Protein AF-A0A2H0NB65-F1 (afdb_monomer_lite)

Radius of gyration: 17.13 Å; chains: 1; bounding box: 36×39×47 Å

Structure (mmCIF, N/CA/C/O backbone):
data_AF-A0A2H0NB65-F1
#
_entry.id   AF-A0A2H0NB65-F1
#
loop_
_atom_site.group_PDB
_atom_site.id
_atom_site.type_symbol
_atom_site.label_atom_id
_atom_site.label_alt_id
_atom_site.label_comp_id
_atom_site.label_asym_id
_atom_site.label_entity_id
_atom_site.label_seq_id
_atom_site.pdbx_PDB_ins_code
_atom_site.Cartn_x
_atom_site.Cartn_y
_atom_site.Cartn_z
_atom_site.occupancy
_atom_site.B_iso_or_equiv
_atom_site.auth_seq_id
_atom_site.auth_comp_id
_atom_site.auth_asym_id
_atom_site.auth_atom_id
_atom_site.pdbx_PDB_model_num
ATOM 1 N N . MET A 1 1 ? -6.895 -27.910 28.773 1.00 45.84 1 MET A N 1
ATOM 2 C CA . MET A 1 1 ? -6.106 -27.474 27.595 1.00 45.84 1 MET A CA 1
ATOM 3 C C . MET A 1 1 ? -6.902 -26.634 26.583 1.00 45.84 1 MET A C 1
ATOM 5 O O . MET A 1 1 ? -6.284 -25.880 25.854 1.00 45.84 1 MET A O 1
ATOM 9 N N . VAL A 1 2 ? -8.245 -26.684 26.564 1.00 47.38 2 VAL A N 1
ATOM 10 C CA . VAL A 1 2 ? -9.093 -25.924 25.610 1.00 47.38 2 VAL A CA 1
ATOM 11 C C . VAL A 1 2 ? -9.222 -24.422 25.949 1.00 47.38 2 VAL A C 1
ATOM 13 O O . VAL A 1 2 ? -9.240 -23.584 25.054 1.00 47.38 2 VAL A O 1
ATOM 16 N N . LEU A 1 3 ? -9.222 -24.052 27.236 1.00 47.19 3 LEU A N 1
ATOM 17 C CA . LEU A 1 3 ? -9.351 -22.651 27.687 1.00 47.19 3 LEU A CA 1
ATOM 18 C C . LEU A 1 3 ? -8.124 -21.774 27.372 1.00 47.19 3 LEU A C 1
ATOM 20 O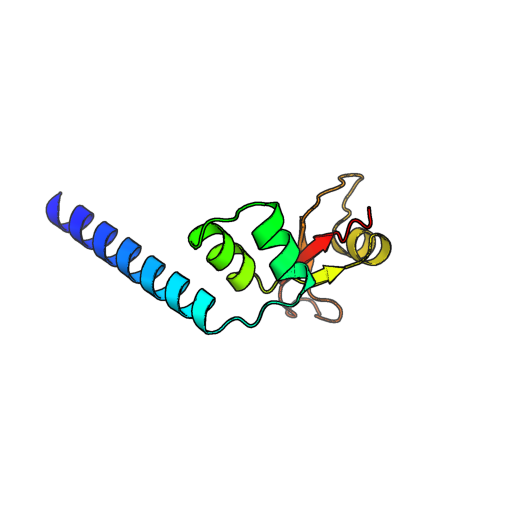 O . LEU A 1 3 ? -8.269 -20.587 27.092 1.00 47.19 3 LEU A O 1
ATOM 24 N N . LEU A 1 4 ? -6.923 -22.361 27.363 1.00 48.09 4 LEU A N 1
ATOM 25 C CA . LEU A 1 4 ? -5.683 -21.654 27.018 1.00 48.09 4 LEU A CA 1
ATOM 26 C C . LEU A 1 4 ? -5.640 -21.276 25.533 1.00 48.09 4 LEU A C 1
ATOM 28 O O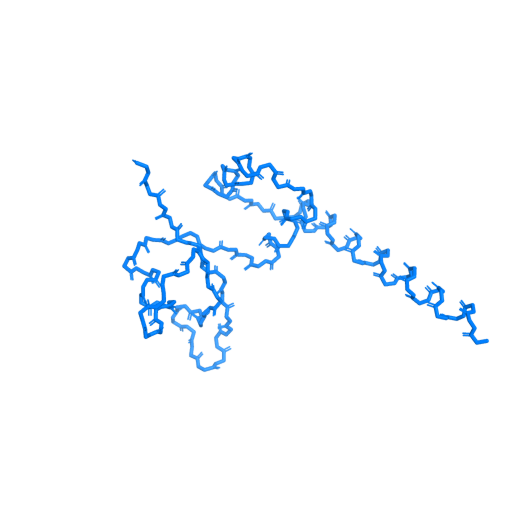 . LEU A 1 4 ? -5.216 -20.176 25.193 1.00 48.09 4 LEU A O 1
ATOM 32 N N . VAL A 1 5 ? -6.144 -22.149 24.656 1.00 55.03 5 VAL A N 1
ATOM 33 C CA . VAL A 1 5 ? -6.216 -21.882 23.213 1.00 55.03 5 VAL A CA 1
ATOM 34 C C . VAL A 1 5 ? -7.219 -20.761 22.921 1.00 55.03 5 VAL A C 1
ATOM 36 O O . VAL A 1 5 ? -6.907 -19.852 22.157 1.00 55.03 5 VAL A O 1
ATOM 39 N N . GLY A 1 6 ? -8.379 -20.761 23.590 1.00 51.72 6 GLY A N 1
ATOM 40 C CA . GLY A 1 6 ? -9.377 -19.693 23.457 1.00 51.72 6 GLY A CA 1
ATOM 41 C C . GLY A 1 6 ? -8.854 -18.322 23.895 1.00 51.72 6 GLY A C 1
ATOM 42 O O . GLY A 1 6 ? -9.031 -17.343 23.173 1.00 51.72 6 GLY A O 1
ATOM 43 N N . GLY A 1 7 ? -8.141 -18.262 25.026 1.00 58.00 7 GLY A N 1
ATOM 44 C CA . GLY A 1 7 ? -7.500 -17.033 25.500 1.00 58.00 7 GLY A CA 1
ATOM 45 C C . GLY A 1 7 ? -6.461 -16.493 24.514 1.00 58.00 7 GLY A C 1
ATOM 46 O O . GLY A 1 7 ? -6.510 -15.319 24.157 1.00 58.00 7 GLY A O 1
ATOM 47 N N . ILE A 1 8 ? -5.569 -17.347 24.003 1.00 61.16 8 ILE A N 1
ATOM 48 C CA . ILE A 1 8 ? -4.523 -16.943 23.047 1.00 61.16 8 ILE A CA 1
ATOM 49 C C . ILE A 1 8 ? -5.134 -16.404 21.746 1.00 61.16 8 ILE A C 1
ATOM 51 O O . ILE A 1 8 ? -4.707 -15.358 21.262 1.00 61.16 8 ILE A O 1
ATOM 55 N N . ILE A 1 9 ? -6.168 -17.057 21.205 1.00 60.94 9 ILE A N 1
ATOM 56 C CA . ILE A 1 9 ? -6.853 -16.583 19.992 1.00 60.94 9 ILE A CA 1
ATOM 57 C C . ILE A 1 9 ? -7.498 -15.212 20.240 1.00 60.94 9 ILE A C 1
ATOM 59 O O . ILE A 1 9 ? -7.348 -14.308 19.418 1.00 60.94 9 ILE A O 1
ATOM 63 N N . PHE A 1 10 ? -8.152 -15.018 21.389 1.00 57.91 10 PHE A N 1
ATOM 64 C CA . PHE A 1 10 ? -8.785 -13.743 21.730 1.00 57.91 10 PHE A CA 1
ATOM 65 C C . PHE A 1 10 ? -7.757 -12.607 21.843 1.00 57.91 10 PHE A C 1
ATOM 67 O O . PHE A 1 10 ? -7.929 -11.561 21.218 1.00 57.91 10 PHE A O 1
ATOM 74 N N . TYR A 1 11 ? -6.640 -12.833 22.542 1.00 59.88 11 TYR A N 1
ATOM 75 C CA . TYR A 1 11 ? -5.545 -11.861 22.646 1.00 59.88 11 TYR A CA 1
ATOM 76 C C . TYR A 1 11 ? -4.914 -11.532 21.285 1.00 59.88 11 TYR A C 1
ATOM 78 O O . TYR A 1 11 ? -4.670 -10.360 20.994 1.00 59.88 11 TYR A O 1
ATOM 86 N N . LEU A 1 12 ? -4.705 -12.531 20.421 1.00 58.53 12 LEU A N 1
ATOM 87 C CA . LEU A 1 12 ? -4.180 -12.316 19.069 1.00 58.53 12 LEU A CA 1
ATOM 88 C C . LEU A 1 12 ? -5.142 -11.480 18.216 1.00 58.53 12 LEU A C 1
ATOM 90 O O . LEU A 1 12 ? -4.720 -10.533 17.553 1.00 58.53 12 LEU A O 1
ATOM 94 N N . THR A 1 13 ? -6.442 -11.778 18.261 1.00 65.00 13 THR A N 1
ATOM 95 C CA . THR A 1 13 ? -7.448 -11.000 17.518 1.00 65.00 13 THR A CA 1
ATOM 96 C C . THR A 1 13 ? -7.598 -9.571 18.040 1.00 65.00 13 THR A C 1
ATOM 98 O O . THR A 1 13 ? -7.700 -8.641 17.238 1.00 65.00 13 THR A O 1
ATOM 101 N N . ALA A 1 14 ? -7.537 -9.367 19.359 1.00 63.94 14 ALA A N 1
ATOM 102 C CA . ALA A 1 14 ? -7.587 -8.042 19.970 1.00 63.94 14 ALA A CA 1
ATOM 103 C C . ALA A 1 14 ? -6.348 -7.200 19.615 1.00 63.94 14 ALA A C 1
ATOM 105 O O . ALA A 1 14 ? -6.481 -6.028 19.259 1.00 63.94 14 ALA A O 1
ATOM 106 N N . GLY A 1 15 ? -5.155 -7.805 19.634 1.00 68.00 15 GLY A N 1
ATOM 107 C CA . GLY A 1 15 ? -3.911 -7.148 19.227 1.00 68.00 15 GLY A CA 1
ATOM 108 C C . GLY A 1 15 ? -3.904 -6.744 17.749 1.00 68.00 15 GLY A C 1
ATOM 109 O O . GLY A 1 15 ? -3.506 -5.627 17.416 1.00 68.00 15 GLY A O 1
ATOM 110 N N . MET A 1 16 ? -4.412 -7.604 16.858 1.00 71.56 16 MET A N 1
ATOM 111 C CA . MET A 1 16 ? -4.562 -7.260 15.437 1.00 71.56 16 MET A CA 1
ATOM 112 C C . MET A 1 16 ? -5.538 -6.101 15.226 1.00 71.56 16 MET A C 1
ATOM 114 O O . MET A 1 16 ? -5.245 -5.197 14.449 1.00 71.56 16 MET A O 1
ATOM 118 N N . ARG A 1 17 ? -6.654 -6.073 15.961 1.00 75.38 17 ARG A N 1
ATOM 119 C CA . ARG A 1 17 ? -7.630 -4.982 15.867 1.00 75.38 17 ARG A CA 1
ATOM 120 C C . ARG A 1 17 ? -7.042 -3.637 16.303 1.00 75.38 17 ARG A C 1
ATOM 122 O O . ARG A 1 17 ? -7.233 -2.642 15.614 1.00 75.38 17 ARG A O 1
ATOM 129 N N . GLN A 1 18 ? -6.277 -3.605 17.396 1.00 80.12 18 GLN A N 1
ATOM 130 C CA . GLN A 1 18 ? -5.564 -2.390 17.811 1.00 80.12 18 GLN A CA 1
ATOM 131 C C . GLN A 1 18 ? -4.514 -1.953 16.783 1.00 80.12 18 GLN A C 1
ATOM 133 O O . GLN A 1 18 ? -4.337 -0.758 16.548 1.00 80.12 18 GLN A O 1
ATOM 138 N N . SER A 1 19 ? -3.824 -2.909 16.152 1.00 83.31 19 SER A N 1
ATOM 139 C CA . SER A 1 19 ? -2.895 -2.615 15.058 1.00 83.31 19 SER A CA 1
ATOM 140 C C . SER A 1 19 ? -3.613 -1.992 13.860 1.00 83.31 19 SER A C 1
ATOM 142 O O . SER A 1 19 ? -3.141 -0.979 13.348 1.00 83.31 19 SER A O 1
ATOM 144 N N . ASP A 1 20 ? -4.751 -2.551 13.443 1.00 87.88 20 ASP A N 1
ATOM 145 C CA . ASP A 1 20 ? -5.559 -2.020 12.341 1.00 87.88 20 ASP A CA 1
ATOM 146 C C . ASP A 1 20 ? -6.040 -0.595 12.649 1.00 87.88 20 ASP A C 1
ATOM 148 O O . ASP A 1 20 ? -5.822 0.314 11.850 1.00 87.88 20 ASP A O 1
ATOM 152 N N . GLU A 1 21 ? -6.602 -0.361 13.839 1.00 87.31 21 GLU A N 1
ATOM 153 C CA . GLU A 1 21 ? -7.042 0.974 14.270 1.00 87.31 21 GLU A CA 1
ATOM 154 C C . GLU A 1 21 ? -5.890 1.985 14.304 1.00 87.31 21 GLU A C 1
ATOM 156 O O . GLU A 1 21 ? -6.073 3.145 13.930 1.00 87.31 21 GLU A O 1
ATOM 161 N N . LYS A 1 22 ? -4.695 1.561 14.732 1.00 88.81 22 LYS A N 1
ATOM 162 C CA . LYS A 1 22 ? -3.504 2.413 14.714 1.00 88.81 22 LYS A CA 1
ATOM 163 C C . LYS A 1 22 ? -3.138 2.798 13.283 1.00 88.81 22 LYS A C 1
ATOM 165 O O . LYS A 1 22 ? -2.974 3.983 13.019 1.00 88.81 22 LYS A O 1
ATOM 170 N N . VAL A 1 23 ? -3.065 1.827 12.370 1.00 88.44 23 VAL A N 1
ATOM 171 C CA . VAL A 1 23 ? -2.736 2.070 10.956 1.00 88.44 23 VAL A CA 1
ATOM 172 C C . VAL A 1 23 ? -3.740 3.028 10.318 1.00 88.44 23 VAL A C 1
ATOM 174 O O . VAL A 1 23 ? -3.328 3.997 9.688 1.00 88.44 23 VAL A O 1
ATOM 177 N N . LEU A 1 24 ? -5.041 2.814 10.532 1.00 88.69 24 LEU A N 1
ATOM 178 C CA . LEU A 1 24 ? -6.101 3.666 9.981 1.00 88.69 24 LEU A CA 1
ATOM 179 C C . LEU A 1 24 ? -6.027 5.118 10.468 1.00 88.69 24 LEU A C 1
ATOM 181 O O . LEU A 1 24 ? -6.408 6.021 9.733 1.00 88.69 24 LEU A O 1
ATOM 185 N N . LYS A 1 25 ? -5.544 5.347 11.694 1.00 88.81 25 LYS A N 1
ATOM 186 C CA . LYS A 1 25 ? -5.402 6.693 12.271 1.00 88.81 25 LYS A CA 1
ATOM 187 C C . LYS A 1 25 ? -4.112 7.395 11.858 1.00 88.81 25 LYS A C 1
ATOM 189 O O . LYS A 1 25 ? -4.080 8.621 11.839 1.00 88.81 25 LYS A O 1
ATOM 194 N N . THR A 1 26 ? -3.037 6.647 11.611 1.00 89.19 26 THR A N 1
ATOM 195 C CA . THR A 1 26 ? -1.708 7.229 11.365 1.00 89.19 26 THR A CA 1
ATOM 196 C C . THR A 1 26 ? -1.340 7.318 9.894 1.00 89.19 26 THR A C 1
ATOM 198 O O . THR A 1 26 ? -0.520 8.157 9.533 1.00 89.19 26 THR A O 1
ATOM 201 N N . TYR A 1 27 ? -1.887 6.443 9.051 1.00 87.25 27 TYR A N 1
ATOM 202 C CA . TYR A 1 27 ? -1.596 6.461 7.624 1.00 87.25 27 TYR A CA 1
ATOM 203 C C . TYR A 1 27 ? -2.303 7.641 6.951 1.00 87.25 27 TYR A C 1
ATOM 205 O O . TYR A 1 27 ? -3.500 7.841 7.143 1.00 87.25 27 TYR A O 1
ATOM 213 N N . GLN A 1 28 ? -1.559 8.411 6.158 1.00 88.50 28 GLN A N 1
ATOM 214 C CA . GLN A 1 28 ? -2.086 9.513 5.353 1.00 88.50 28 GLN A CA 1
ATOM 215 C C . GLN A 1 28 ? -2.179 9.050 3.893 1.00 88.50 28 GLN A C 1
ATOM 217 O O . GLN A 1 28 ? -1.170 9.098 3.185 1.00 88.50 28 GLN A O 1
ATOM 222 N N . PRO A 1 29 ? -3.339 8.536 3.442 1.00 85.94 29 PRO A N 1
ATOM 223 C CA . PRO A 1 29 ? -3.497 8.090 2.064 1.00 85.94 29 PRO A CA 1
ATOM 224 C C . PRO A 1 29 ? -3.465 9.280 1.097 1.00 85.94 29 PRO A C 1
ATOM 226 O O . PRO A 1 29 ? -3.959 10.364 1.412 1.00 85.94 2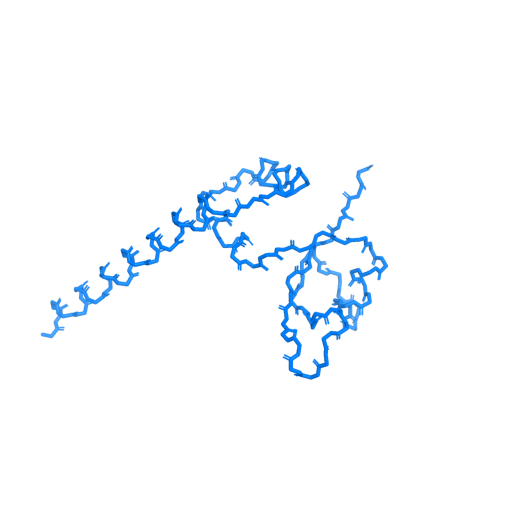9 PRO A O 1
ATOM 229 N N . SER A 1 30 ? -2.916 9.066 -0.100 1.00 88.50 30 SER A N 1
ATOM 230 C CA . SER A 1 30 ? -3.068 10.013 -1.209 1.00 88.50 30 SER A CA 1
ATOM 231 C C . SER A 1 30 ? -4.518 10.037 -1.707 1.00 88.50 30 SER A C 1
ATOM 233 O O . SER A 1 30 ? -5.283 9.104 -1.454 1.00 88.50 30 SER A O 1
ATOM 235 N N . SER A 1 31 ? -4.891 11.077 -2.459 1.00 87.75 31 SER A N 1
ATOM 236 C CA . SER A 1 31 ? -6.218 11.174 -3.089 1.00 87.75 31 SER A CA 1
ATOM 237 C C . SER A 1 31 ? -6.544 9.947 -3.946 1.00 87.75 31 SER A C 1
ATOM 239 O O . SER A 1 31 ? -7.641 9.413 -3.862 1.00 87.75 31 SER A O 1
ATOM 241 N N . GLU A 1 32 ? -5.567 9.433 -4.690 1.00 87.25 32 GLU A N 1
ATOM 242 C CA . GLU A 1 32 ? -5.724 8.249 -5.543 1.00 87.25 32 GLU A CA 1
ATOM 243 C C . GLU A 1 32 ? -6.005 6.973 -4.729 1.00 87.25 32 GLU A C 1
ATOM 245 O O . GLU A 1 32 ? -6.845 6.155 -5.103 1.00 87.25 32 GLU A O 1
ATOM 250 N N . ILE A 1 33 ? -5.345 6.801 -3.577 1.00 86.69 33 ILE A N 1
ATOM 251 C CA . ILE A 1 33 ? -5.621 5.673 -2.675 1.00 86.69 33 ILE A CA 1
ATOM 252 C C . ILE A 1 33 ? -7.008 5.810 -2.037 1.00 86.69 33 ILE A C 1
ATOM 254 O O . ILE A 1 33 ? -7.700 4.802 -1.881 1.00 86.69 33 ILE A O 1
ATOM 258 N N . ILE A 1 34 ? -7.432 7.031 -1.689 1.00 88.56 34 ILE A N 1
ATOM 259 C CA . ILE A 1 34 ? -8.787 7.295 -1.180 1.00 88.56 34 ILE A CA 1
ATOM 260 C C . ILE A 1 34 ? -9.825 6.888 -2.229 1.00 88.56 34 ILE A C 1
ATOM 262 O O . ILE A 1 34 ? -10.738 6.131 -1.908 1.00 88.56 34 ILE A O 1
ATOM 266 N N . GLU A 1 35 ? -9.644 7.294 -3.486 1.00 88.25 35 GLU A N 1
ATOM 267 C CA . GLU A 1 35 ? -10.554 6.925 -4.573 1.00 88.25 35 GLU A CA 1
ATOM 268 C C . GLU A 1 35 ? -10.661 5.409 -4.753 1.00 88.25 35 GLU A C 1
ATOM 270 O O . GLU A 1 35 ? -11.765 4.887 -4.890 1.00 88.25 35 GLU A O 1
ATOM 275 N N . ILE A 1 36 ? -9.544 4.674 -4.705 1.00 85.06 36 ILE A N 1
ATOM 276 C CA . ILE A 1 36 ? -9.563 3.204 -4.774 1.00 85.06 36 ILE A CA 1
ATOM 277 C C . ILE A 1 36 ? -10.376 2.626 -3.617 1.00 85.06 36 ILE A C 1
ATOM 279 O O . ILE A 1 36 ? -11.212 1.743 -3.820 1.00 85.06 36 ILE A O 1
ATOM 283 N N . VAL A 1 37 ? -10.127 3.105 -2.401 1.00 88.44 37 VAL A N 1
ATOM 284 C CA . VAL A 1 37 ? -10.803 2.633 -1.192 1.00 88.44 37 VAL A CA 1
ATOM 285 C C . VAL A 1 37 ? -12.311 2.874 -1.269 1.00 88.44 37 VAL A C 1
ATOM 287 O O . VAL A 1 37 ? -13.086 1.986 -0.906 1.00 88.44 37 VAL A O 1
ATOM 290 N N . GLU A 1 38 ? -12.721 4.047 -1.747 1.00 87.81 38 GLU A N 1
ATOM 291 C CA . GLU A 1 38 ? -14.122 4.447 -1.869 1.00 87.81 38 GLU A CA 1
ATOM 292 C C . GLU A 1 38 ? -14.830 3.717 -3.013 1.00 87.81 38 GLU A C 1
ATOM 294 O O . GLU A 1 38 ? -15.871 3.102 -2.77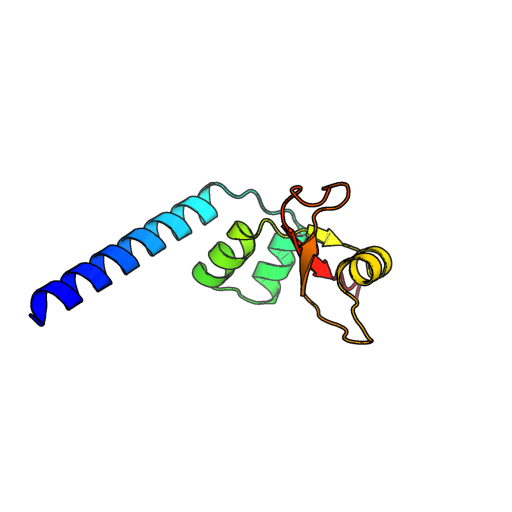8 1.00 87.81 38 GLU A O 1
ATOM 299 N N . LYS A 1 39 ? -14.243 3.689 -4.220 1.00 87.19 39 LYS A N 1
ATOM 300 C CA . LYS A 1 39 ? -14.808 2.992 -5.393 1.00 87.19 39 LYS A CA 1
ATOM 301 C C . LYS A 1 39 ? -14.996 1.496 -5.141 1.00 87.19 39 LYS A C 1
ATOM 303 O O . LYS A 1 39 ? -15.974 0.917 -5.601 1.00 87.19 39 LYS A O 1
ATOM 308 N N . ASN A 1 40 ? -14.083 0.871 -4.396 1.00 83.81 40 ASN A N 1
ATOM 309 C CA . ASN A 1 40 ? -14.154 -0.557 -4.072 1.00 83.81 40 ASN A CA 1
ATOM 310 C C . ASN A 1 40 ? -14.894 -0.851 -2.758 1.00 83.81 40 ASN A C 1
ATOM 312 O O . ASN A 1 40 ? -14.929 -2.007 -2.335 1.00 83.81 40 ASN A O 1
ATOM 316 N N . ALA A 1 41 ? -15.454 0.171 -2.095 1.00 89.19 41 ALA A N 1
ATOM 317 C CA . ALA A 1 41 ? -16.148 0.056 -0.813 1.00 89.19 41 ALA A CA 1
ATOM 318 C C . ALA A 1 41 ? -15.369 -0.793 0.215 1.00 89.19 41 ALA A C 1
ATOM 320 O O . ALA A 1 41 ? -15.931 -1.658 0.896 1.00 89.19 41 ALA A O 1
ATOM 321 N N . LEU A 1 42 ? -14.048 -0.581 0.309 1.00 87.81 42 LEU A N 1
ATOM 322 C CA . LEU A 1 42 ? -13.201 -1.405 1.167 1.00 87.81 42 LEU A CA 1
ATOM 323 C C . LEU A 1 42 ? -13.617 -1.249 2.632 1.00 87.81 42 LEU A C 1
ATOM 325 O O . LEU A 1 42 ? -13.769 -0.141 3.148 1.00 87.81 42 LEU A O 1
ATOM 329 N N . THR A 1 43 ? -13.742 -2.379 3.328 1.00 91.31 43 THR A N 1
ATOM 330 C CA . THR A 1 43 ? -13.956 -2.391 4.782 1.00 91.31 43 THR A CA 1
ATOM 331 C C . THR A 1 43 ? -12.748 -1.803 5.508 1.00 91.31 43 THR A C 1
ATOM 333 O O . THR A 1 43 ? -11.639 -1.813 4.977 1.00 91.31 43 THR A O 1
ATOM 336 N N . ASP A 1 44 ? -12.913 -1.373 6.758 1.00 88.56 44 ASP A N 1
ATOM 337 C CA . ASP A 1 44 ? -11.800 -0.860 7.573 1.00 88.56 44 ASP A CA 1
ATOM 338 C C . ASP A 1 44 ? -10.639 -1.855 7.689 1.00 88.56 44 ASP A C 1
ATOM 340 O O . ASP A 1 44 ? -9.474 -1.466 7.653 1.00 88.56 44 ASP A O 1
ATOM 344 N N . LYS A 1 45 ? -10.940 -3.158 7.728 1.00 86.50 45 LYS A N 1
ATOM 345 C CA . LYS A 1 45 ? -9.915 -4.206 7.690 1.00 86.50 45 LYS A CA 1
ATOM 346 C C . LYS A 1 45 ? -9.199 -4.254 6.337 1.00 86.50 45 LYS A C 1
ATOM 348 O O . LYS A 1 45 ? -7.979 -4.379 6.300 1.00 86.50 45 LYS A O 1
ATOM 353 N N . GLY A 1 46 ? -9.936 -4.125 5.234 1.00 85.50 46 GLY A N 1
ATOM 354 C CA . GLY A 1 46 ? -9.360 -4.016 3.890 1.00 85.50 46 GLY A CA 1
ATOM 355 C C . GLY A 1 46 ? -8.463 -2.785 3.744 1.00 85.50 46 GLY A C 1
ATOM 356 O O . GLY A 1 46 ? -7.338 -2.902 3.263 1.00 85.50 46 GLY A O 1
ATOM 357 N N . LYS A 1 47 ? -8.910 -1.632 4.255 1.00 89.75 47 LYS A N 1
ATOM 358 C CA . LYS A 1 47 ? -8.125 -0.391 4.318 1.00 89.75 47 LYS A CA 1
ATOM 359 C C . LYS A 1 47 ? -6.859 -0.572 5.149 1.00 89.75 47 LYS A C 1
ATOM 361 O O . LYS A 1 47 ? -5.781 -0.242 4.682 1.00 89.75 47 LYS A O 1
ATOM 366 N N . ALA A 1 48 ? -6.957 -1.152 6.345 1.00 88.19 48 ALA A N 1
ATOM 367 C CA . ALA A 1 4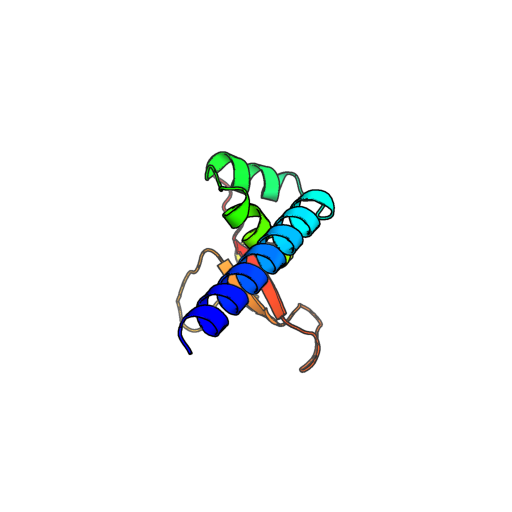8 ? -5.802 -1.383 7.211 1.00 88.19 48 ALA A CA 1
ATOM 368 C C . ALA A 1 48 ? -4.769 -2.324 6.571 1.00 88.19 48 ALA A C 1
ATOM 370 O O . ALA A 1 48 ? -3.566 -2.097 6.700 1.00 88.19 48 ALA A O 1
ATOM 371 N N . ILE A 1 49 ? -5.218 -3.365 5.859 1.00 86.38 49 ILE A N 1
ATOM 372 C CA . ILE A 1 49 ? -4.335 -4.247 5.081 1.00 86.38 49 ILE A CA 1
ATOM 373 C C . ILE A 1 49 ? -3.635 -3.457 3.976 1.00 86.38 49 ILE A C 1
ATOM 375 O O . ILE A 1 49 ? -2.411 -3.529 3.869 1.00 86.38 49 ILE A O 1
ATOM 379 N N . LEU A 1 50 ? -4.397 -2.683 3.200 1.00 86.56 50 LEU A N 1
ATOM 380 C CA . LEU A 1 50 ? -3.864 -1.864 2.120 1.00 86.56 50 LEU A CA 1
ATOM 381 C C . LEU A 1 50 ? -2.838 -0.856 2.651 1.00 86.56 50 LEU A C 1
ATOM 383 O O . LEU A 1 50 ? -1.690 -0.870 2.229 1.00 86.56 50 LEU A O 1
ATOM 387 N N . TYR A 1 51 ? -3.201 -0.047 3.641 1.00 89.38 51 TYR A N 1
ATOM 388 C CA . TYR A 1 51 ? -2.358 1.008 4.208 1.00 89.38 51 TYR A CA 1
ATOM 389 C C . TYR A 1 51 ? -1.077 0.475 4.849 1.00 89.38 51 TYR A C 1
ATOM 391 O O . TYR A 1 51 ? -0.020 1.080 4.704 1.00 89.38 51 TYR A O 1
ATOM 399 N N . ARG A 1 52 ? -1.135 -0.695 5.500 1.00 86.00 52 ARG A N 1
ATOM 400 C CA . ARG A 1 52 ? 0.051 -1.349 6.078 1.00 86.00 52 ARG A CA 1
ATOM 401 C C . ARG A 1 52 ? 1.081 -1.742 5.021 1.00 86.00 52 ARG A C 1
ATOM 403 O O . ARG A 1 52 ? 2.250 -1.902 5.353 1.00 86.00 52 ARG A O 1
ATOM 410 N N . SER A 1 53 ? 0.656 -1.921 3.772 1.00 82.62 53 SER A N 1
ATOM 411 C CA . SER A 1 53 ? 1.570 -2.222 2.673 1.00 82.62 53 SER A CA 1
ATOM 412 C C . SER A 1 53 ? 2.262 -0.989 2.084 1.00 82.62 53 SER A C 1
ATOM 414 O O . SER A 1 53 ? 3.137 -1.160 1.238 1.00 82.62 53 SER A O 1
ATOM 416 N N . GLU A 1 54 ? 1.885 0.219 2.535 1.00 84.69 54 GLU A N 1
ATOM 417 C CA . GLU A 1 54 ? 2.351 1.507 2.004 1.00 84.69 54 GLU A CA 1
ATOM 418 C C . GLU A 1 54 ? 2.386 1.511 0.464 1.00 84.69 54 GLU A C 1
ATOM 420 O O . GLU A 1 54 ? 3.457 1.657 -0.141 1.00 84.69 54 GLU A O 1
ATOM 425 N N . PRO A 1 55 ? 1.225 1.278 -0.178 1.00 85.88 55 PRO A N 1
ATOM 426 C CA . PRO A 1 55 ? 1.163 1.016 -1.601 1.00 85.88 55 PRO A CA 1
ATOM 427 C C . PRO A 1 55 ? 1.614 2.239 -2.392 1.00 85.88 55 PRO A C 1
ATOM 429 O O . PRO A 1 55 ? 1.343 3.381 -2.023 1.00 85.88 55 PRO A O 1
ATOM 432 N N . GLU A 1 56 ? 2.277 1.984 -3.511 1.00 87.88 56 GLU A N 1
ATOM 433 C CA . GLU A 1 56 ? 2.636 3.004 -4.488 1.00 87.88 56 GLU A CA 1
ATOM 434 C C . GLU A 1 56 ? 1.816 2.799 -5.754 1.00 87.88 56 GLU A C 1
ATOM 436 O O . GLU A 1 56 ? 1.907 1.740 -6.378 1.00 87.88 56 GLU A O 1
ATOM 441 N N . LEU A 1 57 ? 1.021 3.802 -6.130 1.00 87.94 57 LEU A N 1
ATOM 442 C CA . LEU A 1 57 ? 0.444 3.835 -7.467 1.00 87.94 57 LEU A CA 1
ATOM 443 C C . LEU A 1 57 ? 1.533 4.195 -8.468 1.00 87.94 57 LEU A C 1
ATOM 445 O O . LEU A 1 57 ? 2.259 5.169 -8.282 1.00 87.94 57 LEU A O 1
ATOM 449 N N . VAL A 1 58 ? 1.623 3.412 -9.534 1.00 86.75 58 VAL A N 1
ATOM 450 C CA . VAL A 1 58 ? 2.593 3.615 -10.608 1.00 86.75 58 VAL A CA 1
ATOM 451 C C . VAL A 1 58 ? 1.927 3.424 -11.965 1.00 86.75 58 VAL A C 1
ATOM 453 O O . VAL A 1 58 ? 0.949 2.684 -12.089 1.00 86.75 58 VAL A O 1
ATOM 456 N N . ASP A 1 59 ? 2.461 4.090 -12.986 1.00 87.31 59 ASP A N 1
ATOM 457 C CA . ASP A 1 59 ? 2.035 3.912 -14.374 1.00 87.31 59 ASP A CA 1
ATOM 458 C C . ASP A 1 59 ? 2.343 2.493 -14.896 1.00 87.31 59 ASP A C 1
ATOM 460 O O . ASP A 1 59 ? 3.092 1.723 -14.284 1.00 87.31 59 ASP A O 1
ATOM 464 N N . GLY A 1 60 ? 1.782 2.144 -16.056 1.00 84.38 60 GLY A N 1
ATOM 465 C CA . GLY A 1 60 ? 1.953 0.822 -16.659 1.00 84.38 60 GLY A CA 1
ATOM 466 C C . GLY A 1 60 ? 3.392 0.454 -17.028 1.00 84.38 60 GLY A C 1
ATOM 467 O O . GLY A 1 60 ? 3.746 -0.724 -16.955 1.00 84.38 60 GLY A O 1
ATOM 468 N N . GLU A 1 61 ? 4.242 1.417 -17.388 1.00 86.00 61 GLU A N 1
ATOM 469 C CA . GLU A 1 61 ? 5.647 1.164 -17.728 1.00 86.00 61 GLU A CA 1
ATOM 470 C C . GLU A 1 61 ? 6.443 0.804 -16.469 1.00 86.00 61 GLU A C 1
ATOM 472 O O . GLU A 1 61 ? 7.117 -0.231 -16.411 1.00 86.00 61 GLU A O 1
ATOM 477 N N . THR A 1 62 ? 6.296 1.616 -15.425 1.00 85.50 62 THR A N 1
ATOM 478 C CA . THR A 1 62 ? 6.901 1.417 -14.111 1.00 85.50 62 THR A CA 1
ATOM 479 C C . THR A 1 62 ? 6.393 0.126 -13.475 1.00 85.50 62 THR A C 1
ATOM 481 O O . THR A 1 62 ? 7.189 -0.686 -12.997 1.00 85.50 62 THR A O 1
ATOM 484 N N . PHE A 1 63 ? 5.082 -0.119 -13.526 1.00 86.69 63 PHE A N 1
ATOM 485 C CA . PHE A 1 63 ? 4.490 -1.355 -13.031 1.00 86.69 63 PHE A CA 1
ATOM 486 C C . PHE A 1 63 ? 5.075 -2.566 -13.757 1.00 86.69 63 PHE A C 1
ATOM 48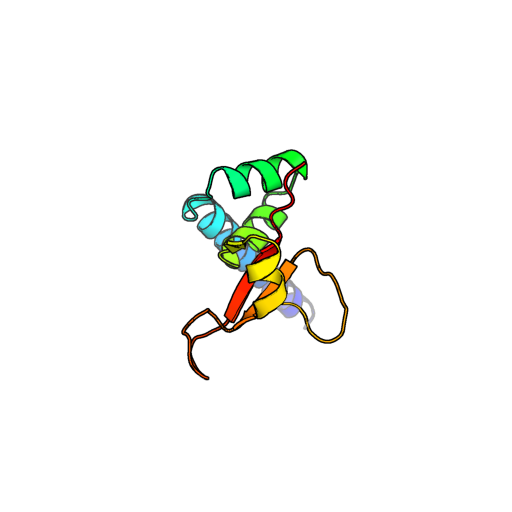8 O O . PHE A 1 63 ? 5.549 -3.503 -13.118 1.00 86.69 63 PHE A O 1
ATOM 495 N N . ARG A 1 64 ? 5.132 -2.538 -15.094 1.00 83.44 64 ARG A N 1
ATOM 496 C CA . ARG A 1 64 ? 5.701 -3.630 -15.894 1.00 83.44 64 ARG A CA 1
ATOM 497 C C . ARG A 1 64 ? 7.166 -3.882 -15.544 1.00 83.44 64 ARG A C 1
ATOM 499 O O . ARG A 1 64 ? 7.578 -5.026 -15.383 1.00 83.44 64 ARG A O 1
ATOM 506 N N . LYS A 1 65 ? 7.952 -2.826 -15.356 1.00 84.31 65 LYS A N 1
ATOM 507 C CA . LYS A 1 65 ? 9.366 -2.944 -14.989 1.00 84.31 65 LYS A CA 1
ATOM 508 C C . LYS A 1 65 ? 9.585 -3.713 -13.681 1.00 84.31 65 LYS A C 1
ATOM 510 O O . LYS A 1 65 ? 10.541 -4.480 -13.593 1.00 84.31 65 LYS A O 1
ATOM 515 N N . TYR A 1 66 ? 8.733 -3.508 -12.675 1.00 81.31 66 TYR A N 1
ATOM 516 C CA . TYR A 1 66 ? 8.912 -4.117 -11.351 1.00 81.31 66 TYR A CA 1
ATOM 517 C C . TYR A 1 66 ? 8.085 -5.389 -11.126 1.00 81.31 66 TYR A C 1
ATOM 519 O O . TYR A 1 66 ? 8.495 -6.246 -10.344 1.00 81.31 66 TYR A O 1
ATOM 527 N N . CYS A 1 67 ? 6.946 -5.527 -11.802 1.00 80.56 67 CYS A N 1
ATOM 528 C CA . CYS A 1 67 ? 5.953 -6.564 -11.528 1.00 80.56 67 CYS A CA 1
ATOM 529 C C . CYS A 1 67 ? 5.838 -7.637 -12.614 1.00 80.56 67 CYS A C 1
ATOM 531 O O . CYS A 1 67 ? 5.274 -8.699 -12.351 1.00 80.56 67 CYS A O 1
ATOM 533 N N . PHE A 1 68 ? 6.344 -7.396 -13.825 1.00 75.12 68 PHE A N 1
ATOM 534 C CA . PHE A 1 68 ? 6.137 -8.311 -14.944 1.00 75.12 68 PHE A CA 1
ATOM 535 C C . PHE A 1 68 ? 7.211 -9.396 -14.981 1.00 75.12 68 PHE A C 1
ATOM 537 O O . PHE A 1 68 ? 8.304 -9.208 -15.511 1.00 75.12 68 PHE A O 1
ATOM 544 N N . ALA A 1 69 ? 6.881 -10.569 -14.453 1.00 63.47 69 ALA A N 1
ATOM 545 C CA . ALA A 1 69 ? 7.604 -11.795 -14.759 1.00 63.47 69 ALA A CA 1
ATOM 546 C C . ALA A 1 69 ? 6.764 -12.613 -15.752 1.00 63.47 69 ALA A C 1
ATOM 548 O O . ALA A 1 69 ? 5.650 -13.023 -15.439 1.00 63.47 69 ALA A O 1
ATOM 549 N N . ASN A 1 70 ? 7.298 -12.860 -16.951 1.00 59.84 70 ASN A N 1
ATOM 550 C CA . ASN A 1 70 ? 6.792 -13.866 -17.899 1.00 59.84 70 ASN A CA 1
ATOM 551 C C . ASN A 1 70 ? 5.340 -13.707 -18.410 1.00 59.84 70 ASN A C 1
ATOM 553 O O . ASN A 1 70 ? 4.689 -14.712 -18.678 1.00 59.84 70 ASN A O 1
ATOM 557 N N . GLY A 1 71 ? 4.824 -12.486 -18.598 1.00 59.47 71 GLY A N 1
ATOM 558 C CA . GLY A 1 71 ? 3.534 -12.302 -19.290 1.00 59.47 71 GLY A CA 1
ATOM 559 C C . GLY A 1 71 ? 2.290 -12.230 -18.401 1.00 59.47 71 GLY A C 1
ATOM 560 O O . GLY A 1 71 ? 1.185 -12.223 -18.933 1.00 59.47 71 GLY A O 1
ATOM 561 N N . VAL A 1 72 ? 2.439 -12.183 -17.074 1.00 62.97 72 VAL A N 1
ATOM 562 C CA . VAL A 1 72 ? 1.303 -12.043 -16.149 1.00 62.97 72 VAL A CA 1
ATOM 563 C C . VAL A 1 72 ? 1.041 -10.563 -15.849 1.00 62.97 72 VAL A C 1
ATOM 565 O O . VAL A 1 72 ? 1.865 -9.904 -15.215 1.00 62.97 72 VAL A O 1
ATOM 568 N N . GLU A 1 73 ? -0.125 -10.056 -16.263 1.00 64.88 73 GLU A N 1
ATOM 569 C CA . GLU A 1 73 ? -0.658 -8.751 -15.845 1.00 64.88 73 GLU A CA 1
ATOM 570 C C . GLU A 1 73 ? -1.405 -8.892 -14.515 1.00 64.88 73 GLU A C 1
ATOM 572 O O . GLU A 1 73 ? -2.524 -9.396 -14.457 1.00 64.88 73 GLU A O 1
ATOM 577 N N . ALA A 1 74 ? -0.772 -8.461 -13.424 1.00 74.12 74 ALA A N 1
ATOM 578 C CA . ALA A 1 74 ? -1.426 -8.308 -12.128 1.00 74.12 74 ALA A CA 1
ATOM 579 C C . ALA A 1 74 ? -1.807 -6.836 -11.905 1.00 74.12 74 ALA A C 1
ATOM 581 O O . ALA A 1 74 ? -1.086 -5.948 -12.335 1.00 74.12 74 ALA A O 1
ATOM 582 N N . LEU A 1 75 ? -2.901 -6.563 -11.189 1.00 79.88 75 LEU A N 1
ATOM 583 C CA . LEU A 1 75 ? -3.285 -5.191 -10.803 1.00 79.88 75 LEU A CA 1
ATOM 584 C C . LEU A 1 75 ? -2.495 -4.667 -9.593 1.00 79.88 75 LEU A C 1
ATOM 586 O O . LEU A 1 75 ? -2.479 -3.471 -9.305 1.00 79.88 75 LEU A O 1
ATOM 590 N N . ALA A 1 76 ? -1.838 -5.577 -8.878 1.00 84.12 76 ALA A N 1
ATOM 591 C CA . ALA A 1 76 ? -0.970 -5.284 -7.755 1.00 84.12 76 ALA A CA 1
ATOM 592 C C . ALA A 1 76 ? 0.182 -6.289 -7.721 1.00 84.12 76 ALA A C 1
ATOM 594 O O . ALA A 1 76 ? -0.005 -7.463 -8.048 1.00 84.12 76 ALA A O 1
ATOM 595 N N . CYS A 1 77 ? 1.363 -5.865 -7.283 1.00 84.06 77 CYS A N 1
ATOM 596 C CA . CYS A 1 77 ? 2.464 -6.790 -7.040 1.00 84.06 77 CYS A CA 1
ATOM 597 C C . CYS A 1 77 ? 3.301 -6.365 -5.839 1.00 84.06 77 CYS A C 1
ATOM 599 O O . CYS A 1 77 ? 3.372 -5.192 -5.487 1.00 84.06 77 CYS A O 1
ATOM 601 N N . ASN A 1 78 ? 3.972 -7.334 -5.223 1.00 83.88 78 ASN A N 1
ATOM 602 C CA . ASN A 1 78 ? 4.984 -7.084 -4.209 1.00 83.88 78 ASN A CA 1
ATOM 603 C C . ASN A 1 78 ? 6.357 -7.267 -4.865 1.00 83.88 78 ASN A C 1
ATOM 605 O O . ASN A 1 78 ? 6.717 -8.402 -5.181 1.00 83.88 78 ASN A O 1
ATOM 609 N N . ALA A 1 79 ? 7.124 -6.195 -5.060 1.00 81.19 79 ALA A N 1
ATOM 610 C CA . ALA A 1 79 ? 8.409 -6.220 -5.766 1.00 81.19 79 ALA A CA 1
ATOM 611 C C . ALA A 1 79 ? 9.508 -5.447 -5.007 1.00 81.19 79 ALA A C 1
ATOM 613 O O . ALA A 1 79 ? 9.203 -4.714 -4.064 1.00 81.19 79 ALA A O 1
ATOM 614 N N . PRO A 1 80 ? 10.801 -5.645 -5.336 1.00 81.75 80 PRO A N 1
ATOM 615 C CA . PRO A 1 80 ? 11.896 -4.915 -4.697 1.00 81.75 80 PRO A CA 1
ATOM 616 C C . PRO A 1 80 ? 11.715 -3.400 -4.811 1.00 81.75 80 PRO A C 1
ATOM 618 O O . PRO A 1 80 ? 11.271 -2.898 -5.845 1.00 81.75 80 PRO A O 1
ATOM 621 N N . LYS A 1 81 ? 12.073 -2.666 -3.753 1.00 80.12 81 LYS A N 1
ATOM 622 C CA . LYS A 1 81 ? 11.983 -1.203 -3.762 1.00 80.12 81 LYS A CA 1
ATOM 623 C C . LYS A 1 81 ? 12.920 -0.619 -4.840 1.00 80.12 81 LYS A C 1
ATOM 625 O O . LYS A 1 81 ? 14.076 -1.042 -4.908 1.00 80.12 81 LYS A O 1
ATOM 630 N N . PRO A 1 82 ? 12.493 0.377 -5.639 1.00 72.81 82 PRO A N 1
ATOM 631 C CA . PRO A 1 82 ? 13.342 1.012 -6.644 1.00 72.81 82 PRO A CA 1
ATOM 632 C C . PRO A 1 82 ? 14.593 1.611 -5.997 1.00 72.81 82 PRO A C 1
ATOM 634 O O . PRO A 1 82 ? 14.494 2.320 -4.996 1.00 72.81 82 PRO A O 1
ATOM 637 N N . GLY A 1 83 ? 15.776 1.299 -6.533 1.00 72.56 83 GLY A N 1
ATOM 638 C CA . GLY A 1 83 ? 17.056 1.749 -5.963 1.00 72.56 83 GLY A CA 1
ATOM 639 C C . GLY A 1 83 ? 17.449 1.062 -4.647 1.00 72.56 83 GLY A C 1
ATOM 640 O O . GLY A 1 83 ? 18.527 1.317 -4.114 1.00 72.56 83 GLY A O 1
ATOM 641 N N . GLY A 1 84 ? 16.609 0.164 -4.132 1.00 65.19 84 GLY A N 1
ATOM 642 C CA . GLY A 1 84 ? 16.945 -0.730 -3.042 1.00 65.19 84 GLY A CA 1
ATOM 643 C C . GLY A 1 84 ? 17.777 -1.890 -3.576 1.00 65.19 84 GLY A C 1
ATOM 644 O O . GLY A 1 84 ? 17.303 -2.663 -4.401 1.00 65.19 84 GLY A O 1
ATOM 645 N N . GLY A 1 85 ? 19.024 -2.016 -3.119 1.00 62.91 85 GLY A N 1
ATOM 646 C CA . GLY A 1 85 ? 19.853 -3.187 -3.415 1.00 62.91 85 GLY A CA 1
ATOM 647 C C . GLY A 1 85 ? 19.256 -4.495 -2.856 1.00 62.91 85 GLY A C 1
ATOM 648 O O . GLY A 1 85 ? 18.105 -4.525 -2.422 1.00 62.91 85 GLY A O 1
ATOM 649 N N . PRO A 1 86 ? 20.035 -5.585 -2.762 1.00 61.56 86 PRO A N 1
ATOM 650 C CA . PRO A 1 86 ? 19.548 -6.884 -2.270 1.00 61.56 86 PRO A CA 1
ATOM 651 C C . PRO A 1 86 ? 18.949 -6.863 -0.847 1.00 61.56 86 PRO A C 1
ATOM 653 O O . PRO A 1 86 ? 18.248 -7.794 -0.465 1.00 61.56 86 PRO A O 1
ATOM 656 N N . PHE A 1 87 ? 19.173 -5.788 -0.083 1.00 72.25 87 PHE A N 1
ATOM 657 C CA . PHE A 1 87 ? 18.613 -5.564 1.255 1.00 72.25 87 PHE A CA 1
ATOM 658 C C . PHE A 1 87 ? 17.626 -4.385 1.328 1.00 72.25 87 PHE A C 1
ATOM 660 O O . PHE A 1 87 ? 17.185 -4.017 2.412 1.00 72.25 87 PHE A O 1
ATOM 667 N N . GLY A 1 88 ? 17.263 -3.776 0.195 1.00 65.56 88 GLY A N 1
ATOM 668 C CA . GLY A 1 88 ? 16.472 -2.540 0.123 1.00 65.56 88 GLY A CA 1
ATOM 669 C C . GLY A 1 88 ? 14.979 -2.680 0.434 1.00 65.56 88 GLY A C 1
ATOM 670 O O . GLY A 1 88 ? 14.224 -1.725 0.257 1.00 65.56 88 GLY A O 1
ATOM 671 N N . GLY A 1 89 ? 14.554 -3.855 0.897 1.00 78.69 89 GLY A N 1
ATOM 672 C CA . GLY A 1 89 ? 13.161 -4.160 1.193 1.00 78.69 89 GLY A CA 1
ATOM 673 C C . GLY A 1 89 ? 12.301 -4.351 -0.057 1.00 78.69 89 GLY A C 1
ATOM 674 O O . GLY A 1 89 ? 12.766 -4.291 -1.199 1.00 78.69 89 GLY A O 1
ATOM 675 N N . ARG A 1 90 ? 11.015 -4.618 0.175 1.00 81.12 90 ARG A N 1
ATOM 676 C CA . ARG A 1 90 ? 10.007 -4.770 -0.876 1.00 81.12 90 ARG A CA 1
ATOM 677 C C . ARG A 1 90 ? 8.906 -3.734 -0.694 1.00 81.12 90 ARG A C 1
ATOM 679 O O . ARG A 1 90 ? 8.699 -3.257 0.420 1.00 81.12 90 ARG A O 1
ATOM 686 N N . LYS A 1 91 ? 8.206 -3.414 -1.774 1.00 82.81 91 LYS A N 1
ATOM 687 C CA . LYS A 1 91 ? 7.080 -2.487 -1.787 1.00 82.81 91 LYS A CA 1
ATOM 688 C C . LYS A 1 91 ? 5.925 -3.084 -2.581 1.00 82.81 91 LYS A C 1
ATOM 690 O O . LYS A 1 91 ? 6.143 -3.875 -3.502 1.00 82.81 91 LYS A O 1
ATOM 695 N N . VAL A 1 92 ? 4.705 -2.731 -2.190 1.00 85.94 92 VAL A N 1
ATOM 696 C CA . VAL A 1 92 ? 3.515 -3.063 -2.969 1.00 85.94 92 VAL A CA 1
ATOM 697 C C . VAL A 1 92 ? 3.283 -1.965 -3.998 1.00 85.94 92 VAL A C 1
ATOM 699 O O . VAL A 1 92 ? 3.147 -0.798 -3.644 1.00 85.94 92 VAL A O 1
ATOM 702 N N . PHE A 1 93 ? 3.241 -2.354 -5.265 1.00 86.31 93 PHE A N 1
ATOM 703 C CA . PHE A 1 93 ? 2.867 -1.492 -6.377 1.00 86.31 93 PHE A CA 1
ATOM 704 C C . PHE A 1 93 ? 1.426 -1.779 -6.769 1.00 86.31 93 PHE A C 1
ATOM 706 O O . PHE A 1 93 ? 1.030 -2.946 -6.835 1.00 86.31 93 PHE A O 1
ATOM 713 N N . LEU A 1 94 ? 0.665 -0.727 -7.048 1.00 87.62 94 LEU A N 1
ATOM 714 C CA . LEU A 1 94 ? -0.667 -0.786 -7.636 1.00 87.62 94 LEU A CA 1
ATOM 715 C C . LEU A 1 94 ? -0.600 -0.164 -9.028 1.00 87.62 94 LEU A C 1
ATOM 717 O O . LEU A 1 94 ? -0.040 0.922 -9.191 1.00 87.62 94 LEU A O 1
ATOM 721 N N . LEU A 1 95 ? -1.153 -0.852 -10.025 1.00 85.56 95 LEU A N 1
ATOM 722 C CA . LEU A 1 95 ? -1.225 -0.314 -11.377 1.00 85.56 95 LEU A CA 1
ATOM 723 C C . LEU A 1 95 ? -2.264 0.808 -11.410 1.00 85.56 95 LEU A C 1
ATOM 725 O O . LEU A 1 95 ? -3.436 0.580 -11.107 1.00 85.56 95 LEU A O 1
ATOM 729 N N . LYS A 1 96 ? -1.840 2.007 -11.805 1.00 85.38 96 LYS A N 1
ATOM 730 C CA . LYS A 1 96 ? -2.759 3.090 -12.133 1.00 85.38 96 LYS A CA 1
ATOM 731 C C . LYS A 1 96 ? -3.387 2.798 -13.497 1.00 85.38 96 LYS A C 1
ATOM 733 O O . LYS A 1 96 ? -2.679 2.726 -14.499 1.00 85.38 96 LYS A O 1
ATOM 738 N N . ILE A 1 97 ? -4.699 2.587 -13.508 1.00 73.88 97 ILE A N 1
ATOM 739 C CA . ILE A 1 97 ? -5.497 2.482 -14.731 1.00 73.88 97 ILE A CA 1
ATOM 740 C C . ILE A 1 97 ? -6.220 3.815 -14.872 1.00 73.88 97 ILE A C 1
ATOM 742 O O . ILE A 1 97 ? -7.069 4.141 -14.043 1.00 73.88 97 ILE A O 1
ATOM 746 N N . ASP A 1 98 ? -5.828 4.592 -15.875 1.00 65.12 98 ASP A N 1
ATOM 747 C CA . ASP A 1 98 ? -6.596 5.754 -16.303 1.00 65.12 98 ASP A CA 1
ATOM 748 C C . ASP A 1 98 ? -7.790 5.238 -17.135 1.00 65.12 98 ASP A C 1
ATOM 750 O O . ASP A 1 98 ? -7.591 4.416 -18.033 1.00 65.12 98 ASP A O 1
ATOM 754 N N . ASP A 1 99 ? -9.011 5.648 -16.770 1.00 56.12 99 ASP A N 1
ATOM 755 C CA . ASP A 1 99 ? -10.257 5.375 -17.519 1.00 56.12 99 ASP A CA 1
ATOM 756 C C . ASP A 1 99 ? -10.277 6.117 -18.870 1.00 56.12 99 ASP A C 1
ATOM 758 O O . ASP A 1 99 ? -9.864 7.303 -18.904 1.00 56.12 99 ASP A O 1
#

Organism: NCBI:txid1974477

Sequence (99 aa):
MVLLVGGIIFYLTAGMRQSDEKVLKTYQPSSEIIEIVEKNALTDKGKAILYRSEPELVDGETFRKYCFANGVEALACNAPKPGGGPFGGRKVFLLKIDD

pLDDT: mean 77.84, std 12.33, range [45.84, 91.31]

Foldseek 3Di:
DVVVVVVVVVVVVVVVVVQLVVLVVPQDDDPVLVCVCVVVVADSVRVSVVSVLVEDEDEPVVCCVFPDDPPDDDQKDWGADVVQDPNRHIGIYGYDDDD

Secondary structure (DSSP, 8-state):
-HHHHHHHHHHHHHHHHHHHHHHHHH----HHHHHHHHHTT--HHHHHHHHHT--EEE-HHHHHHHH-STT---SEEEEEPTT--TTS-EEEEEE----